Protein AF-A0A368TF74-F1 (afdb_monomer)

Secondary structure (DSSP, 8-state):
-------HHHHHHHHHTT-GGGGGGHHHHHHHHHHHHHHHS--SS-----HHHHHHHHHHHHHHHHHHHHHH-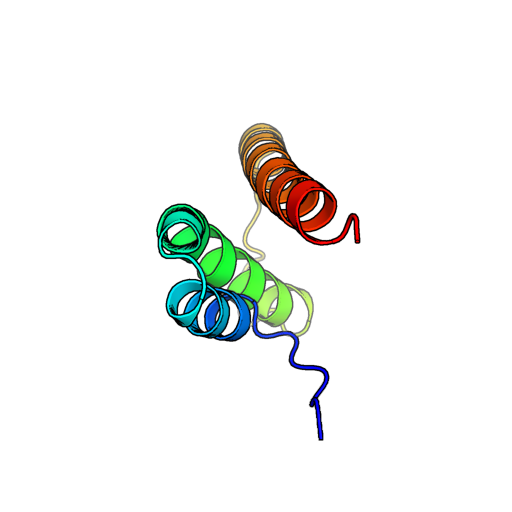-

pLDDT: mean 80.32, std 13.63, range [33.88, 93.69]

Radius of gyration: 13.94 Å; Cα contacts (8 Å, |Δi|>4): 37; chains: 1; bounding box: 26×25×41 Å

Structure (mmCIF, N/CA/C/O backbone):
data_AF-A0A368TF74-F1
#
_entry.id   AF-A0A368TF74-F1
#
loop_
_atom_site.group_PDB
_atom_site.id
_atom_site.type_symbol
_atom_site.label_atom_id
_atom_site.label_alt_id
_atom_site.label_comp_id
_atom_site.label_asym_id
_atom_site.label_entity_id
_atom_site.label_seq_id
_atom_site.pdbx_PDB_ins_code
_atom_site.Cartn_x
_atom_site.Cartn_y
_atom_site.Cartn_z
_atom_site.occupancy
_atom_site.B_iso_or_equiv
_atom_site.auth_seq_id
_atom_site.auth_comp_id
_atom_site.auth_asym_id
_atom_site.auth_atom_id
_atom_site.pdbx_PDB_model_num
ATOM 1 N N . MET A 1 1 ? -3.065 -16.818 15.564 1.00 33.88 1 MET A N 1
ATOM 2 C CA . MET A 1 1 ? -1.618 -16.682 15.291 1.00 33.88 1 MET A CA 1
ATOM 3 C C . MET A 1 1 ? -1.523 -15.688 14.144 1.00 33.88 1 MET A C 1
ATOM 5 O O . MET A 1 1 ? -2.149 -15.961 13.135 1.00 33.88 1 MET A O 1
ATOM 9 N N . LYS A 1 2 ? -0.930 -14.495 14.315 1.00 48.25 2 LYS A N 1
ATOM 10 C CA . LYS A 1 2 ? -0.807 -13.551 13.189 1.00 48.25 2 LYS A CA 1
ATOM 11 C C . LYS A 1 2 ? 0.292 -14.084 12.279 1.00 48.25 2 LYS A C 1
ATOM 13 O O . LYS A 1 2 ? 1.468 -13.976 12.623 1.00 48.25 2 LYS A O 1
ATOM 18 N N . GLU A 1 3 ? -0.092 -14.753 11.202 1.00 57.06 3 GLU A N 1
ATOM 19 C CA . GLU A 1 3 ? 0.858 -15.142 10.169 1.00 57.06 3 GLU A CA 1
ATOM 20 C C . GLU A 1 3 ? 1.461 -13.867 9.569 1.00 57.06 3 GLU A C 1
ATOM 22 O O . GLU A 1 3 ? 0.764 -12.876 9.352 1.00 57.06 3 GLU A O 1
ATOM 27 N N . LYS A 1 4 ? 2.783 -13.853 9.372 1.00 64.06 4 LYS A N 1
ATOM 28 C CA . LYS A 1 4 ? 3.455 -12.764 8.658 1.00 64.06 4 LYS A CA 1
ATOM 29 C C . LYS A 1 4 ? 3.180 -12.955 7.170 1.00 64.06 4 LYS A C 1
ATOM 31 O O . LYS A 1 4 ? 3.990 -13.553 6.468 1.00 64.06 4 LYS A O 1
ATOM 36 N N . ILE A 1 5 ? 2.009 -12.518 6.728 1.00 76.00 5 ILE A N 1
ATOM 37 C CA . ILE A 1 5 ? 1.633 -12.528 5.318 1.00 76.00 5 ILE A CA 1
ATOM 38 C C . ILE A 1 5 ? 2.279 -11.325 4.618 1.00 76.00 5 ILE A C 1
ATOM 40 O O . ILE A 1 5 ? 2.249 -10.209 5.131 1.00 76.00 5 ILE A O 1
ATOM 44 N N . HIS A 1 6 ? 2.920 -11.576 3.474 1.00 77.19 6 HIS A N 1
ATOM 45 C CA . HIS A 1 6 ? 3.480 -10.548 2.581 1.00 77.19 6 HIS A CA 1
ATOM 46 C C . HIS A 1 6 ? 2.505 -10.172 1.455 1.00 77.19 6 HIS A C 1
ATOM 48 O O . HIS A 1 6 ? 2.879 -9.482 0.515 1.00 77.19 6 HIS A O 1
ATOM 54 N N . ASP A 1 7 ? 1.266 -10.646 1.561 1.00 84.12 7 ASP A N 1
ATOM 55 C CA . ASP A 1 7 ? 0.178 -10.334 0.650 1.00 84.12 7 ASP A CA 1
ATOM 56 C C . ASP A 1 7 ? -0.491 -9.035 1.116 1.00 84.12 7 ASP A C 1
ATOM 58 O O . ASP A 1 7 ? -1.239 -9.009 2.099 1.00 84.12 7 ASP A O 1
ATOM 62 N N . ILE A 1 8 ? -0.130 -7.932 0.460 1.00 88.94 8 ILE A N 1
ATOM 63 C CA . ILE A 1 8 ? -0.613 -6.598 0.820 1.00 88.94 8 ILE A CA 1
ATOM 64 C C . ILE A 1 8 ? -2.080 -6.443 0.402 1.00 88.94 8 ILE A C 1
ATOM 66 O O . ILE A 1 8 ? -2.835 -5.785 1.117 1.00 88.94 8 ILE A O 1
ATOM 70 N N . GLU A 1 9 ? -2.515 -7.087 -0.687 1.00 91.06 9 GLU A N 1
ATOM 71 C CA . GLU A 1 9 ? -3.929 -7.117 -1.086 1.00 91.06 9 GLU A CA 1
ATOM 72 C C . GLU A 1 9 ? -4.791 -7.732 0.022 1.00 91.06 9 GLU A C 1
ATOM 74 O O . GLU A 1 9 ? -5.796 -7.137 0.430 1.00 91.06 9 GLU A O 1
ATOM 79 N N . LEU A 1 10 ? -4.378 -8.884 0.557 1.00 90.19 10 LEU A N 1
ATOM 80 C CA . LEU A 1 10 ? -5.089 -9.549 1.646 1.00 90.19 10 LEU A CA 1
ATOM 81 C C . LEU A 1 10 ? -5.133 -8.673 2.904 1.00 90.19 10 LEU A C 1
ATOM 83 O O . LEU A 1 10 ? -6.197 -8.499 3.497 1.00 90.19 10 LEU A O 1
ATOM 87 N N . LEU A 1 11 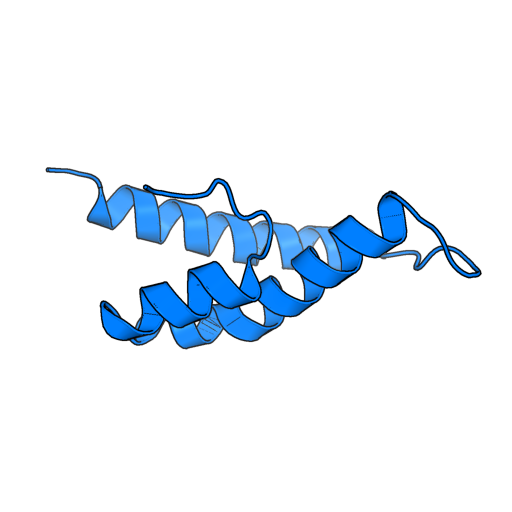? -4.004 -8.067 3.284 1.00 90.75 11 LEU A N 1
ATOM 88 C CA . LEU A 1 11 ? -3.930 -7.185 4.453 1.00 90.75 11 LEU A CA 1
ATOM 89 C C . LEU A 1 11 ? -4.836 -5.952 4.326 1.00 90.75 11 LEU A C 1
ATOM 91 O O . LEU A 1 11 ? -5.493 -5.573 5.296 1.00 90.75 11 LEU A O 1
ATOM 95 N N . ILE A 1 12 ? -4.888 -5.327 3.147 1.00 91.31 12 ILE A N 1
ATOM 96 C CA . ILE A 1 12 ? -5.769 -4.180 2.887 1.00 91.31 12 ILE A CA 1
ATOM 97 C C . ILE A 1 12 ? -7.234 -4.619 2.908 1.00 91.31 12 ILE A C 1
ATOM 99 O O . ILE A 1 12 ? -8.059 -3.952 3.529 1.00 91.31 12 ILE A O 1
ATOM 103 N N . THR A 1 13 ? -7.550 -5.765 2.304 1.00 91.69 13 THR A N 1
ATOM 104 C CA . THR A 1 13 ? -8.907 -6.329 2.296 1.00 91.69 13 THR A CA 1
ATOM 105 C C . THR A 1 13 ? -9.404 -6.616 3.714 1.00 91.69 13 THR A C 1
ATOM 107 O O . THR A 1 13 ? -10.542 -6.295 4.052 1.00 91.69 13 THR A O 1
ATOM 110 N N . GLU A 1 14 ? -8.553 -7.166 4.582 1.00 90.94 14 GLU A N 1
ATOM 111 C CA . GLU A 1 14 ? -8.891 -7.338 5.997 1.00 90.94 14 GLU A CA 1
ATOM 112 C C . GLU A 1 14 ? -9.075 -5.988 6.705 1.00 90.94 14 GLU A C 1
ATOM 114 O O . GLU A 1 14 ? -10.029 -5.823 7.469 1.00 90.94 14 GLU A O 1
ATOM 119 N N . ALA A 1 15 ? -8.208 -5.005 6.439 1.00 89.31 15 ALA A N 1
ATOM 120 C CA . ALA A 1 15 ? -8.290 -3.674 7.042 1.00 89.31 15 ALA A CA 1
ATOM 121 C C . ALA A 1 15 ? -9.582 -2.925 6.672 1.00 89.31 15 ALA A C 1
ATOM 123 O O . ALA A 1 15 ? -10.131 -2.220 7.520 1.00 89.31 15 ALA A O 1
ATOM 124 N N . MET A 1 16 ? -10.110 -3.131 5.461 1.00 91.25 16 MET A N 1
ATOM 125 C CA . MET A 1 16 ? -11.391 -2.562 5.023 1.00 91.25 16 MET A CA 1
ATOM 126 C C . MET A 1 16 ? -12.555 -2.965 5.935 1.00 91.25 16 MET A C 1
ATOM 128 O O . MET A 1 16 ? -13.445 -2.163 6.168 1.00 91.25 16 MET A O 1
ATOM 132 N N . SER A 1 17 ? -12.524 -4.160 6.540 1.00 90.75 17 SER A N 1
ATOM 133 C CA . SER A 1 17 ? -13.565 -4.570 7.499 1.00 90.75 17 SER A CA 1
ATOM 134 C C . SER A 1 17 ? -13.597 -3.729 8.787 1.00 90.75 17 SER A C 1
ATOM 136 O O . SER A 1 17 ? -14.580 -3.776 9.529 1.00 90.75 17 SER A O 1
ATOM 138 N N . PHE A 1 18 ? -12.535 -2.963 9.056 1.00 89.88 18 PHE A N 1
ATOM 139 C CA . PHE A 1 18 ? -12.423 -2.055 10.197 1.00 89.88 18 PHE A CA 1
ATOM 140 C C . PHE A 1 18 ? -12.566 -0.581 9.799 1.00 89.88 18 PHE A C 1
ATOM 142 O O . PHE A 1 18 ? -13.047 0.213 10.607 1.00 89.88 18 PHE A O 1
ATOM 149 N N . ASP A 1 19 ? -12.120 -0.212 8.596 1.00 88.50 19 ASP A N 1
ATOM 150 C CA . ASP A 1 19 ? -12.153 1.153 8.070 1.00 88.50 19 ASP A CA 1
ATOM 151 C C . ASP A 1 19 ? -12.206 1.127 6.530 1.00 88.50 19 ASP A C 1
ATOM 153 O O . ASP A 1 19 ? -11.216 0.844 5.852 1.00 88.50 19 ASP A O 1
ATOM 157 N N . ASP A 1 20 ? -13.374 1.446 5.971 1.00 90.44 20 ASP A N 1
ATOM 158 C CA . ASP A 1 20 ? -13.628 1.403 4.526 1.00 90.44 20 ASP A CA 1
ATOM 159 C C . ASP A 1 20 ? -12.733 2.365 3.724 1.00 90.44 20 ASP A C 1
ATOM 161 O O . ASP A 1 20 ? -12.529 2.168 2.524 1.00 90.44 20 ASP A O 1
ATOM 165 N N . GLU A 1 21 ? -12.123 3.381 4.354 1.00 89.31 21 GLU A N 1
ATOM 166 C CA . GLU A 1 21 ? -11.182 4.263 3.658 1.00 89.31 21 GLU A CA 1
ATOM 167 C C . GLU A 1 21 ? -9.945 3.519 3.149 1.00 89.31 21 GLU A C 1
ATOM 169 O O . GLU A 1 21 ? -9.239 4.054 2.294 1.00 89.31 21 GLU A O 1
ATOM 174 N N . PHE A 1 22 ? -9.661 2.306 3.640 1.00 90.75 22 PHE A N 1
ATOM 175 C CA . PHE A 1 22 ? -8.579 1.481 3.105 1.00 90.75 22 PHE A CA 1
ATOM 176 C C . PHE A 1 22 ? -8.831 1.004 1.669 1.00 90.75 22 PHE A C 1
ATOM 178 O O . PHE A 1 22 ? -7.870 0.677 0.974 1.00 90.75 22 PHE A O 1
ATOM 185 N N . GLN A 1 23 ? -10.075 1.050 1.178 1.00 91.50 23 GLN A N 1
ATOM 186 C CA . GLN A 1 23 ? -10.418 0.651 -0.189 1.00 91.50 23 GLN A CA 1
ATOM 187 C C . GLN A 1 23 ? -9.609 1.410 -1.254 1.00 91.50 23 GLN A C 1
ATOM 189 O O . GLN A 1 23 ? -9.250 0.827 -2.275 1.00 91.50 23 GLN A O 1
ATOM 194 N N . LYS A 1 24 ? -9.261 2.684 -1.012 1.00 91.31 24 LYS A N 1
ATOM 195 C CA . LYS A 1 24 ? -8.477 3.505 -1.958 1.00 91.31 24 LYS A CA 1
ATOM 196 C C . LYS A 1 24 ? -7.052 2.993 -2.201 1.00 91.31 24 LYS A C 1
ATOM 198 O O . LYS A 1 24 ? -6.387 3.475 -3.107 1.00 91.31 24 LYS A O 1
ATOM 203 N N . TYR A 1 25 ? -6.580 2.05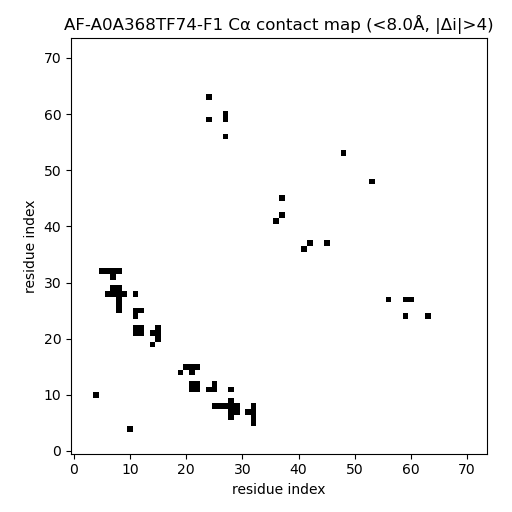8 -1.380 1.00 91.69 25 TYR A N 1
ATOM 204 C CA . TYR A 1 25 ? -5.239 1.486 -1.462 1.00 91.69 25 TYR A CA 1
ATOM 205 C C . TYR A 1 25 ? -5.222 0.068 -2.041 1.00 91.69 25 TYR A C 1
ATOM 207 O O . TYR A 1 25 ? -4.153 -0.523 -2.166 1.00 91.69 25 TYR A O 1
ATOM 215 N N . LEU A 1 26 ? -6.384 -0.501 -2.378 1.00 90.88 26 LEU A N 1
ATOM 216 C CA . LEU A 1 26 ? -6.484 -1.895 -2.813 1.00 90.88 26 LEU A CA 1
ATOM 217 C C . LEU A 1 26 ? -5.684 -2.165 -4.093 1.00 90.88 26 LEU A C 1
ATOM 219 O O . LEU A 1 26 ? -4.992 -3.179 -4.178 1.00 90.88 26 LEU A O 1
ATOM 223 N N . ASP A 1 27 ? -5.737 -1.242 -5.052 1.00 88.06 27 ASP A N 1
ATOM 224 C CA . ASP A 1 27 ? -5.005 -1.375 -6.313 1.00 88.06 27 ASP A CA 1
ATOM 225 C C . ASP A 1 27 ? -3.484 -1.331 -6.084 1.00 88.06 27 ASP A C 1
ATOM 227 O O . ASP A 1 27 ? -2.771 -2.190 -6.599 1.00 88.06 27 ASP A O 1
ATOM 231 N N . LEU A 1 28 ? -3.001 -0.467 -5.178 1.00 88.19 28 LEU A N 1
ATOM 232 C CA . LEU A 1 28 ? -1.598 -0.474 -4.741 1.00 88.19 28 LEU A CA 1
ATOM 233 C C . LEU A 1 28 ? -1.210 -1.824 -4.114 1.00 88.19 28 LEU A C 1
ATOM 235 O O . LEU A 1 28 ? -0.133 -2.358 -4.375 1.00 88.19 28 LEU A O 1
ATOM 239 N N . GLY A 1 29 ? -2.082 -2.393 -3.275 1.00 86.19 29 GLY A N 1
ATOM 240 C CA . GLY A 1 29 ? -1.832 -3.686 -2.638 1.00 86.19 29 GLY A CA 1
ATOM 241 C C . GLY A 1 29 ? -1.633 -4.817 -3.644 1.00 86.19 29 GLY A C 1
ATOM 242 O O . GLY A 1 29 ? -0.739 -5.647 -3.463 1.00 86.19 29 GLY A O 1
ATOM 243 N N . ARG A 1 30 ? -2.419 -4.821 -4.725 1.00 87.19 30 ARG A N 1
ATOM 244 C CA . ARG A 1 30 ? -2.290 -5.779 -5.831 1.00 87.19 30 ARG A CA 1
ATOM 245 C C . ARG A 1 30 ? -0.981 -5.602 -6.583 1.00 87.19 30 ARG A C 1
ATOM 247 O O . ARG A 1 30 ? -0.259 -6.579 -6.779 1.00 87.19 30 ARG A O 1
ATOM 254 N N . GLU A 1 31 ? -0.657 -4.366 -6.953 1.00 85.00 31 GLU A N 1
ATOM 255 C CA . GLU A 1 31 ? 0.565 -4.039 -7.693 1.00 85.00 31 GLU A CA 1
ATOM 256 C C . GLU A 1 31 ? 1.826 -4.421 -6.912 1.00 85.00 31 GLU A C 1
ATOM 258 O O . GLU A 1 31 ? 2.695 -5.115 -7.439 1.00 85.00 31 GLU A O 1
ATOM 263 N N . LEU A 1 32 ? 1.904 -4.064 -5.627 1.00 84.38 32 LEU A N 1
ATOM 264 C CA . LEU A 1 32 ? 3.064 -4.386 -4.792 1.00 84.38 32 LEU A CA 1
ATOM 265 C C . LEU A 1 32 ? 3.197 -5.889 -4.508 1.00 84.38 32 LEU A C 1
ATOM 267 O O . LEU A 1 32 ? 4.313 -6.406 -4.420 1.00 84.38 32 LEU A O 1
ATOM 271 N N . THR A 1 33 ? 2.079 -6.606 -4.373 1.00 80.69 33 THR A N 1
ATOM 272 C CA . THR A 1 33 ? 2.099 -8.063 -4.155 1.00 80.69 33 THR A CA 1
ATOM 273 C C . THR A 1 33 ? 2.582 -8.794 -5.410 1.00 80.69 33 THR A C 1
ATOM 275 O O . THR A 1 33 ? 3.393 -9.719 -5.309 1.00 80.69 33 THR A O 1
ATOM 278 N N . ALA A 1 34 ? 2.152 -8.345 -6.593 1.00 78.31 34 ALA A N 1
ATOM 279 C CA . ALA A 1 34 ? 2.660 -8.843 -7.868 1.00 78.31 34 ALA A CA 1
ATOM 280 C C . ALA A 1 34 ? 4.157 -8.533 -8.035 1.00 78.31 34 ALA A C 1
ATOM 282 O O . ALA A 1 34 ? 4.935 -9.445 -8.319 1.00 78.31 34 ALA A O 1
ATOM 283 N N . PHE A 1 35 ? 4.575 -7.295 -7.745 1.00 75.12 35 PHE A N 1
ATOM 284 C CA . PHE A 1 35 ? 5.979 -6.878 -7.785 1.00 75.12 35 PHE A CA 1
ATOM 285 C C . PHE A 1 35 ? 6.875 -7.767 -6.910 1.00 75.12 35 PHE A C 1
ATOM 287 O O . PHE A 1 35 ? 7.906 -8.256 -7.368 1.00 75.12 35 PHE A O 1
ATOM 294 N N . TYR A 1 36 ? 6.459 -8.051 -5.669 1.00 72.31 36 TYR A N 1
ATOM 295 C CA . TYR A 1 36 ? 7.206 -8.917 -4.750 1.00 72.31 36 TYR A CA 1
ATOM 296 C C . TYR A 1 36 ? 7.440 -10.330 -5.311 1.00 72.31 36 TYR A C 1
ATOM 298 O O . TYR A 1 36 ? 8.485 -10.944 -5.072 1.00 72.31 36 TYR A O 1
ATOM 306 N N . TYR A 1 37 ? 6.465 -10.865 -6.049 1.00 68.69 37 TYR A N 1
ATOM 307 C CA . TYR A 1 37 ? 6.578 -12.175 -6.683 1.00 68.69 37 TYR A CA 1
ATOM 308 C C . TYR A 1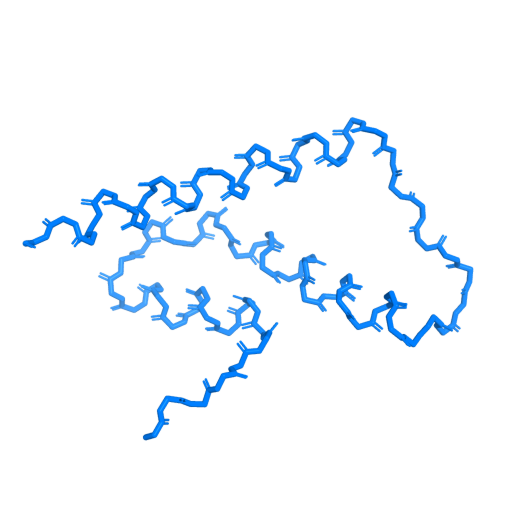 37 ? 7.488 -12.133 -7.922 1.00 68.69 37 TYR A C 1
ATOM 310 O O . TYR A 1 37 ? 8.354 -13.000 -8.075 1.00 68.69 37 TYR A O 1
ATOM 318 N N . GLU A 1 38 ? 7.332 -11.112 -8.771 1.00 68.56 38 GLU A N 1
ATOM 319 C CA . GLU A 1 38 ? 8.099 -10.928 -10.010 1.00 68.56 38 GLU A CA 1
ATOM 320 C C . GLU A 1 38 ? 9.584 -10.634 -9.764 1.00 68.56 38 GLU A C 1
ATOM 322 O O . GLU A 1 38 ? 10.434 -11.209 -10.443 1.00 68.56 38 GLU A O 1
ATOM 327 N N . GLU A 1 39 ? 9.921 -9.810 -8.765 1.00 67.0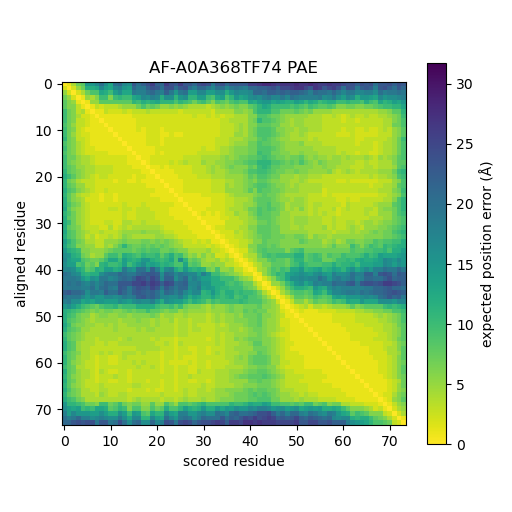0 39 GLU A N 1
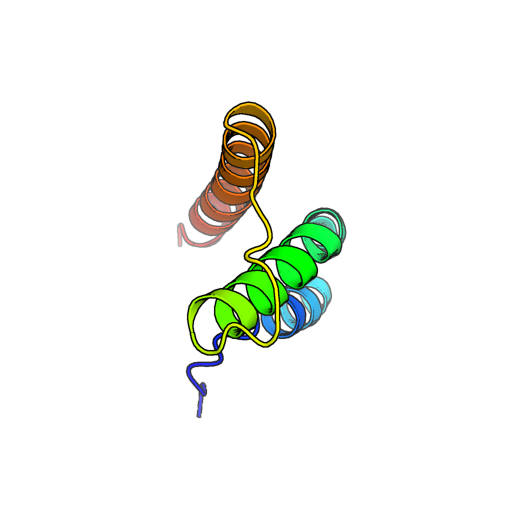ATOM 328 C CA . GLU A 1 39 ? 11.315 -9.507 -8.410 1.00 67.00 39 GLU A CA 1
ATOM 329 C C . GLU A 1 39 ? 12.064 -10.777 -7.971 1.00 67.00 39 GLU A C 1
ATOM 331 O O . GLU A 1 39 ? 13.240 -10.983 -8.284 1.00 67.00 39 GLU A O 1
ATOM 336 N N . ARG A 1 40 ? 11.369 -11.667 -7.253 1.00 67.19 40 ARG A N 1
ATOM 337 C CA . ARG A 1 40 ? 11.967 -12.866 -6.659 1.00 67.19 40 ARG A CA 1
ATOM 338 C C . ARG A 1 40 ? 12.055 -14.042 -7.630 1.00 67.19 40 ARG A C 1
ATOM 340 O O . ARG A 1 40 ? 12.966 -14.862 -7.505 1.00 67.19 40 ARG A O 1
ATOM 347 N N . TYR A 1 41 ? 11.123 -14.129 -8.576 1.00 66.62 41 TYR A N 1
ATOM 348 C CA . TYR A 1 41 ? 11.050 -15.191 -9.579 1.00 66.62 41 TYR A CA 1
ATOM 349 C C . TYR A 1 41 ? 10.670 -14.611 -10.945 1.00 66.62 41 TYR A C 1
ATOM 351 O O . TYR A 1 41 ? 9.548 -14.843 -11.394 1.00 66.62 41 TYR A O 1
ATOM 359 N N . PRO A 1 42 ? 11.581 -13.885 -11.621 1.00 64.38 42 PRO A N 1
ATOM 360 C CA . PRO A 1 42 ? 11.273 -13.229 -12.888 1.00 64.38 42 PRO A CA 1
ATOM 361 C C . PRO A 1 42 ? 10.871 -14.280 -13.940 1.00 64.38 42 PRO A C 1
ATOM 363 O O . PRO A 1 42 ? 11.729 -15.050 -14.386 1.00 64.38 42 PRO A O 1
ATOM 366 N N . PRO A 1 43 ? 9.589 -14.359 -14.354 1.00 60.88 43 PRO A N 1
ATOM 367 C CA . PRO A 1 43 ? 9.113 -15.383 -15.285 1.00 60.88 43 PRO A CA 1
ATOM 368 C C . PRO A 1 43 ? 9.264 -14.965 -16.759 1.00 60.88 43 PRO A C 1
ATOM 370 O O . PRO A 1 43 ? 8.843 -15.689 -17.660 1.00 60.88 43 PRO A O 1
ATOM 373 N N . GLY A 1 44 ? 9.861 -13.801 -17.025 1.00 63.59 44 GLY A N 1
ATOM 374 C CA . GLY A 1 44 ? 9.935 -13.171 -18.340 1.00 63.59 44 GLY A CA 1
ATOM 375 C C . GLY A 1 44 ? 10.743 -11.867 -18.295 1.00 63.59 44 GLY A C 1
ATOM 376 O O . GLY A 1 44 ? 11.481 -11.654 -17.330 1.00 63.59 44 GLY A O 1
ATOM 377 N N . PRO A 1 45 ? 10.666 -11.005 -19.330 1.00 58.56 45 PRO A N 1
ATOM 378 C CA . PRO A 1 45 ? 11.358 -9.719 -19.320 1.00 58.56 45 PRO A CA 1
ATOM 379 C C . PRO A 1 45 ? 10.936 -8.902 -18.095 1.00 58.56 45 PRO A C 1
ATOM 381 O O . PRO A 1 45 ? 9.756 -8.850 -17.762 1.00 58.56 45 PRO A O 1
ATOM 384 N N . ILE A 1 46 ? 11.921 -8.300 -17.431 1.00 60.41 46 ILE A N 1
ATOM 385 C CA . ILE A 1 46 ? 11.735 -7.509 -16.212 1.00 60.41 46 ILE A CA 1
ATOM 386 C C . ILE A 1 46 ? 10.743 -6.382 -16.516 1.00 60.41 46 ILE A C 1
ATOM 388 O O . ILE A 1 46 ? 10.984 -5.573 -17.415 1.00 60.41 46 ILE A O 1
ATOM 392 N N . THR A 1 47 ? 9.644 -6.336 -15.771 1.00 62.31 47 THR A N 1
ATOM 393 C CA . THR A 1 47 ? 8.732 -5.195 -15.671 1.00 62.31 47 THR A CA 1
ATOM 394 C C . THR A 1 47 ? 9.552 -3.991 -15.210 1.00 62.31 47 THR A C 1
ATOM 396 O O . THR A 1 47 ? 9.968 -3.892 -14.058 1.00 62.31 47 THR A O 1
ATOM 399 N N . SER A 1 48 ? 9.901 -3.109 -16.149 1.00 68.94 48 SER A N 1
ATOM 400 C CA . SER A 1 48 ? 10.662 -1.898 -15.852 1.00 68.94 48 SER A CA 1
ATOM 401 C C . SER A 1 48 ? 9.694 -0.769 -15.527 1.00 68.94 48 SER A C 1
ATOM 403 O O . SER A 1 48 ? 8.986 -0.310 -16.422 1.00 68.94 48 SER A O 1
ATOM 405 N N . TYR A 1 49 ? 9.696 -0.314 -14.280 1.00 76.19 49 TYR A N 1
ATOM 406 C CA . TYR A 1 49 ? 8.996 0.901 -13.874 1.00 76.19 49 TYR A CA 1
ATOM 407 C C . TYR A 1 49 ? 9.860 2.125 -14.190 1.00 76.19 49 TYR A C 1
ATOM 409 O O . TYR A 1 49 ? 11.082 2.110 -13.999 1.00 76.19 49 TYR A O 1
ATOM 417 N N . SER A 1 50 ? 9.231 3.185 -14.685 1.00 86.62 50 SER A N 1
ATOM 418 C CA . SER A 1 50 ? 9.836 4.510 -14.799 1.00 86.62 50 SER A CA 1
ATOM 419 C C . SER A 1 50 ? 10.069 5.130 -13.419 1.00 86.62 50 SER A C 1
ATOM 421 O O . SER A 1 50 ? 9.551 4.671 -12.399 1.00 86.62 50 SER A O 1
ATOM 423 N N . LYS A 1 51 ? 10.878 6.192 -13.370 1.00 88.06 51 LYS A N 1
ATOM 424 C CA . LYS A 1 51 ? 11.134 6.916 -12.121 1.00 88.06 51 LYS A CA 1
ATOM 425 C C . LYS A 1 51 ? 9.851 7.563 -11.601 1.00 88.06 51 LYS A C 1
ATOM 427 O O . LYS A 1 51 ? 9.616 7.554 -10.401 1.00 88.06 51 LYS A O 1
ATOM 432 N N . GLU A 1 52 ? 9.051 8.092 -12.515 1.00 89.94 52 GLU A N 1
ATOM 433 C CA . GLU A 1 52 ? 7.787 8.763 -12.244 1.00 89.94 52 GLU A CA 1
ATOM 434 C C . GLU A 1 52 ? 6.763 7.782 -11.652 1.00 89.94 52 GLU A C 1
ATOM 436 O O . GLU A 1 52 ? 6.189 8.066 -10.607 1.00 89.94 52 GLU A O 1
ATOM 441 N N . GLU A 1 53 ? 6.619 6.584 -12.234 1.00 83.44 53 GLU A N 1
ATOM 442 C CA . GLU A 1 53 ? 5.753 5.525 -11.682 1.00 83.44 53 GLU A CA 1
ATOM 443 C C . GLU A 1 53 ? 6.203 5.094 -10.278 1.00 83.44 53 GLU A C 1
ATOM 445 O O . GLU A 1 53 ? 5.376 4.893 -9.391 1.00 83.44 53 GLU A O 1
ATOM 450 N N . ILE A 1 54 ? 7.516 4.986 -10.040 1.00 87.94 54 ILE A N 1
ATOM 451 C CA . ILE A 1 54 ? 8.046 4.675 -8.704 1.00 87.94 54 ILE A CA 1
ATOM 452 C C . ILE A 1 54 ? 7.717 5.796 -7.710 1.00 87.94 54 ILE A C 1
ATOM 454 O O . ILE A 1 54 ? 7.354 5.505 -6.572 1.00 87.94 54 ILE A O 1
ATOM 458 N N . GLU A 1 55 ? 7.845 7.062 -8.109 1.00 91.06 55 GLU A N 1
ATOM 459 C CA . GLU A 1 55 ? 7.517 8.205 -7.249 1.00 91.06 55 GLU A CA 1
ATOM 460 C C . GLU A 1 55 ? 6.028 8.217 -6.876 1.00 91.06 55 GLU A C 1
ATOM 462 O O . GLU A 1 55 ? 5.711 8.349 -5.694 1.00 91.06 55 GLU A O 1
ATOM 467 N N . GLU A 1 56 ? 5.128 7.972 -7.831 1.00 89.06 56 GLU A N 1
ATOM 468 C CA . GLU A 1 56 ? 3.685 7.872 -7.569 1.00 89.06 56 GLU A CA 1
ATOM 469 C C . GLU A 1 56 ? 3.357 6.731 -6.591 1.00 89.06 56 GLU A C 1
ATOM 471 O O . GLU A 1 56 ? 2.639 6.929 -5.607 1.00 89.06 56 GLU A O 1
ATOM 476 N N . ILE A 1 57 ? 3.932 5.542 -6.802 1.00 88.75 57 ILE A N 1
ATOM 477 C CA . ILE A 1 57 ? 3.751 4.383 -5.910 1.00 88.75 57 ILE A CA 1
ATOM 478 C C . ILE A 1 57 ? 4.230 4.708 -4.486 1.00 88.75 57 ILE A C 1
ATOM 480 O O . ILE A 1 57 ? 3.563 4.352 -3.506 1.00 88.75 57 ILE A O 1
ATOM 484 N N . LEU A 1 58 ? 5.372 5.391 -4.355 1.00 91.88 58 LEU A N 1
ATOM 485 C CA . LEU A 1 58 ? 5.925 5.794 -3.062 1.00 91.88 58 LEU A CA 1
ATOM 486 C C . LEU A 1 58 ? 5.022 6.797 -2.336 1.00 91.88 58 LEU A C 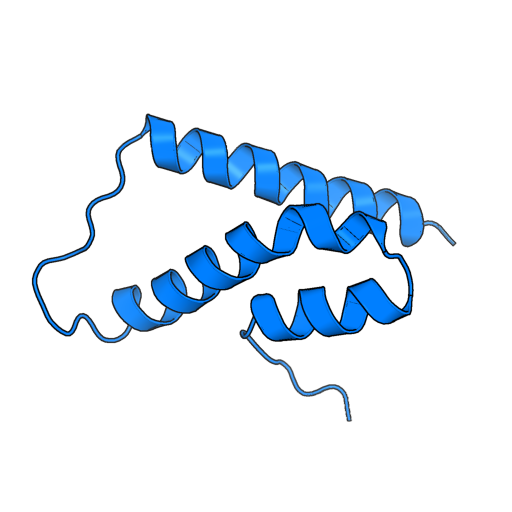1
ATOM 488 O O . LEU A 1 58 ? 4.779 6.616 -1.143 1.00 91.88 58 LEU A O 1
ATOM 492 N N . GLU A 1 59 ? 4.474 7.796 -3.032 1.00 93.69 59 GLU A N 1
ATOM 493 C CA . GLU A 1 59 ? 3.539 8.761 -2.435 1.00 93.69 59 GLU A CA 1
ATOM 494 C C . GLU A 1 59 ? 2.285 8.072 -1.873 1.00 93.69 59 GLU A C 1
ATOM 496 O O . GLU A 1 59 ? 1.849 8.351 -0.748 1.00 93.69 59 GLU A O 1
ATOM 501 N N . VAL A 1 60 ? 1.712 7.116 -2.614 1.00 90.75 60 VAL A N 1
ATOM 502 C CA . VAL A 1 60 ? 0.537 6.366 -2.141 1.00 90.75 60 VAL A CA 1
ATOM 503 C C . VAL A 1 60 ? 0.900 5.490 -0.935 1.00 90.75 60 VAL A C 1
ATOM 505 O O . VAL A 1 60 ? 0.140 5.437 0.041 1.00 90.75 60 VAL A O 1
ATOM 508 N N . ALA A 1 61 ? 2.070 4.842 -0.956 1.00 91.00 61 ALA A N 1
ATOM 509 C CA . ALA A 1 61 ? 2.560 4.031 0.157 1.00 91.00 61 ALA A CA 1
ATOM 510 C C . ALA A 1 61 ? 2.789 4.864 1.433 1.00 91.00 61 ALA A C 1
ATOM 512 O O . ALA A 1 61 ? 2.391 4.442 2.525 1.00 91.00 61 ALA A O 1
ATOM 513 N N . GLU A 1 62 ? 3.365 6.064 1.312 1.00 92.75 62 GLU A N 1
ATOM 514 C CA . GLU A 1 62 ? 3.502 7.013 2.423 1.00 92.75 62 GLU A CA 1
ATOM 515 C C . GLU A 1 62 ? 2.137 7.386 3.014 1.00 92.75 62 GLU A C 1
ATOM 517 O O . GLU A 1 62 ? 1.961 7.357 4.237 1.00 92.75 62 GLU A O 1
ATOM 522 N N . GLY A 1 63 ? 1.131 7.613 2.163 1.00 90.31 63 GLY A N 1
ATOM 523 C CA . GLY A 1 63 ? -0.239 7.885 2.596 1.00 90.31 63 GLY A CA 1
ATOM 524 C C . GLY A 1 63 ? -0.848 6.774 3.464 1.00 90.31 63 GLY A C 1
ATOM 525 O O . GLY A 1 63 ? -1.535 7.065 4.449 1.00 90.31 63 GLY A O 1
ATOM 526 N N . ILE A 1 64 ? -0.581 5.500 3.148 1.00 90.12 64 ILE A N 1
ATOM 527 C CA . ILE A 1 64 ? -1.011 4.359 3.979 1.00 90.12 64 ILE A CA 1
ATOM 528 C C . ILE A 1 64 ? -0.306 4.389 5.334 1.00 90.12 64 ILE A C 1
ATOM 530 O O . ILE A 1 64 ? -0.949 4.245 6.378 1.00 90.12 64 ILE A O 1
ATOM 534 N N . ILE A 1 65 ? 1.015 4.580 5.328 1.00 91.19 65 ILE A N 1
ATOM 535 C CA . ILE A 1 65 ? 1.836 4.606 6.543 1.00 91.19 65 ILE A CA 1
ATOM 536 C C . ILE A 1 65 ? 1.361 5.711 7.489 1.00 91.19 65 ILE A C 1
ATOM 538 O O . ILE A 1 65 ? 1.237 5.481 8.695 1.00 91.19 65 ILE A O 1
ATOM 542 N N . ASP A 1 66 ? 1.068 6.895 6.964 1.00 91.50 66 ASP A N 1
ATOM 543 C CA . ASP A 1 66 ? 0.619 8.025 7.769 1.00 91.50 66 ASP A CA 1
ATOM 544 C C . ASP A 1 66 ? -0.781 7.809 8.347 1.00 91.50 66 ASP A C 1
ATOM 546 O O . ASP A 1 66 ? -0.997 8.085 9.533 1.00 91.50 66 ASP A O 1
ATOM 550 N N . LYS A 1 67 ? -1.705 7.207 7.582 1.00 87.25 67 LYS A N 1
ATOM 551 C CA . LYS A 1 67 ? -3.013 6.779 8.108 1.00 87.25 67 LYS A CA 1
ATOM 552 C C . LYS A 1 67 ? -2.847 5.790 9.264 1.00 87.25 67 LYS A C 1
ATOM 554 O O . LYS A 1 67 ? -3.453 5.968 10.323 1.00 87.25 67 LYS A O 1
ATOM 559 N N . LEU A 1 68 ? -1.983 4.786 9.101 1.00 88.75 68 LEU A N 1
ATOM 560 C CA . LEU A 1 68 ? -1.696 3.804 10.149 1.00 88.75 68 LEU A CA 1
ATOM 561 C C . LEU A 1 68 ? -1.096 4.468 11.396 1.00 88.75 68 LEU A C 1
ATOM 563 O O . LEU A 1 68 ? -1.571 4.228 12.504 1.00 88.75 68 LEU A O 1
ATOM 567 N N . LYS A 1 69 ? -0.103 5.352 11.246 1.00 87.25 69 LYS A N 1
ATOM 568 C CA . LYS A 1 69 ? 0.482 6.1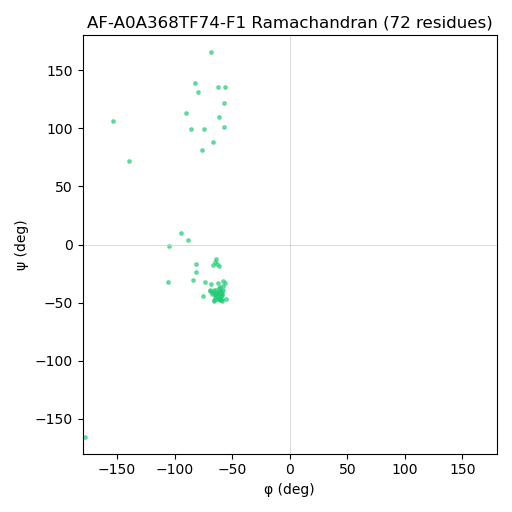06 12.371 1.00 87.25 69 LYS A CA 1
ATOM 569 C C . LYS A 1 69 ? -0.550 6.980 13.087 1.00 87.25 69 LYS A C 1
ATOM 571 O O . LYS A 1 69 ? -0.485 7.106 14.310 1.00 87.25 69 LYS A O 1
ATOM 576 N N . GLY A 1 70 ? -1.488 7.570 12.347 1.00 82.81 70 GLY A N 1
ATOM 577 C CA . GLY A 1 70 ? -2.603 8.338 12.900 1.00 82.81 70 GLY A CA 1
ATOM 578 C C . GLY A 1 70 ? -3.520 7.493 13.788 1.00 82.81 70 GLY A C 1
ATOM 579 O O . GLY A 1 70 ? -3.901 7.945 14.865 1.00 82.81 70 GLY A O 1
ATOM 580 N N . GLY A 1 7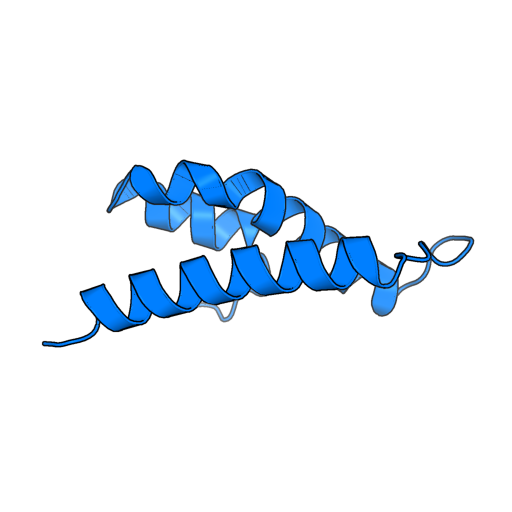1 ? -3.811 6.253 13.381 1.00 70.81 71 GLY A N 1
ATOM 581 C CA . GLY A 1 71 ? -4.645 5.312 14.141 1.00 70.81 71 GLY A CA 1
ATOM 582 C C . GLY A 1 71 ? -3.927 4.549 15.268 1.00 70.81 71 GLY A C 1
ATOM 583 O O . GLY A 1 71 ? -4.576 4.108 16.214 1.00 70.81 71 GLY A O 1
ATOM 584 N N . ILE A 1 72 ? -2.598 4.395 15.196 1.00 61.78 72 ILE A N 1
ATOM 585 C CA . ILE A 1 72 ? -1.779 3.643 16.172 1.00 61.78 72 ILE A CA 1
ATOM 586 C C . ILE A 1 72 ? -1.445 4.465 17.429 1.00 61.78 72 ILE A C 1
ATOM 588 O O . ILE A 1 72 ? -1.084 3.882 18.452 1.00 61.78 72 ILE A O 1
ATOM 592 N N . LYS A 1 73 ? -1.594 5.797 17.406 1.00 52.03 73 LYS A N 1
ATOM 593 C CA . LYS A 1 73 ? -1.461 6.633 18.611 1.00 52.03 73 LYS A CA 1
ATOM 594 C C . LYS A 1 73 ? -2.602 6.340 19.601 1.00 52.03 73 LYS A C 1
ATOM 596 O O . LYS A 1 73 ? -3.638 6.999 19.581 1.00 52.03 73 LYS A O 1
ATOM 601 N N . ARG A 1 74 ? -2.387 5.353 20.469 1.00 44.97 74 ARG A N 1
ATOM 602 C CA . ARG A 1 74 ? -3.094 5.137 21.735 1.00 44.97 74 ARG A CA 1
ATOM 603 C C . ARG A 1 74 ? -2.111 5.223 22.889 1.00 44.97 74 ARG A C 1
ATOM 605 O O . ARG A 1 74 ? -0.996 4.679 22.737 1.00 44.97 74 ARG A O 1
#

Mean predicted aligned error: 7.01 Å

Sequence (74 aa):
MKEKIHDIELLITEAMSFDDEFQKYLDLGRELTAFYYEERYPPGPITSYSKEEIEEILEVAEGIIDKLKGGIKR

Foldseek 3Di:
DPPPDPQQLVVLVVVCVVPVVSVVCNVLSVVVNVVVVCVVPPPDPDPDDDPVNVVVSVVSVVVVVVVVVVVPPD

Solvent-accessible surface area (backbone atoms only — not comparable to full-atom values): 4494 Å² total; per-residue (Å²): 131,90,73,90,71,80,47,40,37,59,54,38,58,58,45,29,81,79,40,63,78,41,58,85,47,40,67,59,18,47,53,53,36,51,47,62,50,41,75,77,55,64,90,59,86,78,86,78,76,54,72,66,59,50,51,52,52,48,56,54,52,49,54,53,52,52,53,50,57,65,70,63,73,120